Protein AF-A0A7C4IS19-F1 (afdb_monomer)

Foldseek 3Di:
DDDDDDPDDPQDAEEAEDQEEEEAQDDA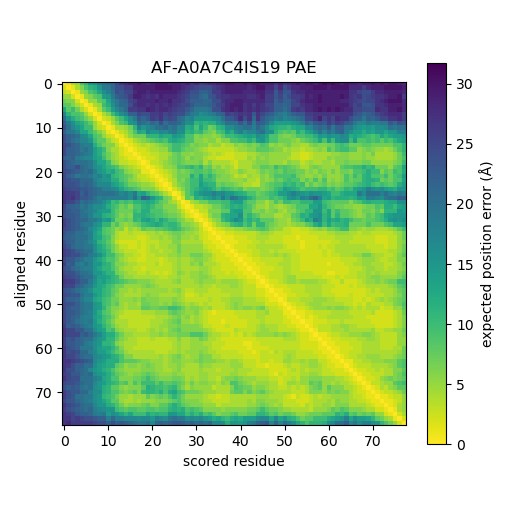AAHGQYEYEYNYAYEYQEEYEDDEEYEYAYHYHYNYHYHDPDYDYHYPDD

Radius of gyration: 15.32 Å; Cα contacts (8 Å, |Δi|>4): 180; chains: 1; bounding box: 50×34×37 Å

Solvent-accessible surface area (backbone atoms only — not comparable to full-atom values): 4552 Å² total; per-residue (Å²): 141,81,82,88,81,79,91,78,76,88,75,64,64,49,76,46,76,41,77,55,74,42,76,42,80,80,45,74,47,74,40,48,67,19,36,42,38,31,62,24,47,32,39,38,38,32,43,39,39,39,26,29,36,40,37,31,60,34,58,76,44,72,60,49,58,76,48,80,79,44,74,46,83,44,72,53,78,130

pLDDT: mean 71.7, std 14.29, range [37.41, 87.19]

Structure (mmCIF, N/CA/C/O backbone):
data_AF-A0A7C4IS19-F1
#
_entry.id   AF-A0A7C4IS19-F1
#
loop_
_atom_site.group_PDB
_atom_site.id
_atom_site.type_symbol
_atom_site.label_atom_id
_atom_site.label_alt_id
_atom_site.label_comp_id
_atom_site.label_asym_id
_atom_site.label_entity_id
_atom_site.label_seq_id
_atom_site.pdbx_PDB_ins_code
_atom_site.Cartn_x
_atom_site.Cartn_y
_atom_site.Cartn_z
_atom_site.occupancy
_atom_site.B_iso_or_equiv
_atom_site.auth_seq_id
_atom_site.auth_comp_id
_atom_site.auth_asym_id
_atom_site.auth_atom_id
_atom_site.pdbx_PDB_model_num
ATOM 1 N N . MET A 1 1 ? 32.774 -19.857 25.392 1.00 43.53 1 MET A N 1
ATOM 2 C CA . MET A 1 1 ? 31.744 -20.209 24.392 1.00 43.53 1 MET A CA 1
ATOM 3 C C . MET A 1 1 ? 30.520 -19.373 24.706 1.00 43.53 1 MET A C 1
ATOM 5 O O . MET A 1 1 ? 29.906 -19.608 25.736 1.00 43.53 1 MET A O 1
ATOM 9 N N . ALA A 1 2 ? 30.247 -18.336 23.916 1.00 39.91 2 ALA A N 1
ATOM 10 C CA . ALA A 1 2 ? 29.081 -17.478 24.099 1.00 39.91 2 ALA A CA 1
ATOM 11 C C . ALA A 1 2 ? 28.183 -17.592 22.864 1.00 39.91 2 ALA A C 1
ATOM 13 O O . ALA A 1 2 ? 28.660 -17.644 21.732 1.00 39.91 2 ALA A O 1
ATOM 14 N N . LEU A 1 3 ? 26.901 -17.733 23.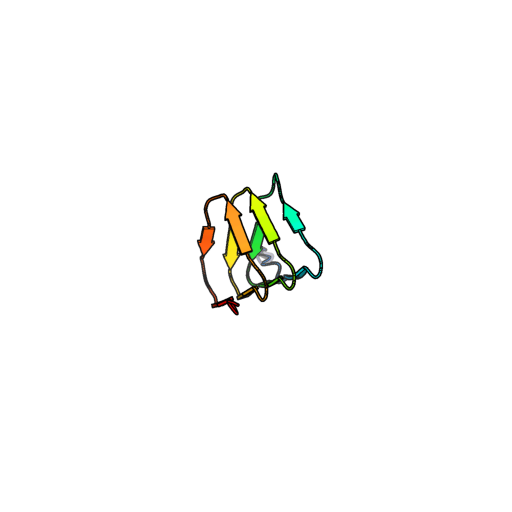169 1.00 42.25 3 LEU A N 1
ATOM 15 C CA . LEU A 1 3 ? 25.763 -18.092 22.340 1.00 42.25 3 LEU A CA 1
ATOM 16 C C . LEU A 1 3 ? 25.538 -17.080 21.202 1.00 42.25 3 LEU A C 1
ATOM 18 O O . LEU A 1 3 ? 25.597 -15.873 21.422 1.00 42.25 3 LEU A O 1
ATOM 22 N N . TRP A 1 4 ? 25.291 -17.585 19.992 1.00 37.41 4 TRP A N 1
ATOM 23 C CA . TRP A 1 4 ? 24.920 -16.794 18.816 1.00 37.41 4 TRP A CA 1
ATOM 24 C C . TRP A 1 4 ? 23.618 -16.022 19.070 1.00 37.41 4 TRP A C 1
ATOM 26 O O . TRP A 1 4 ? 22.612 -16.636 19.410 1.00 37.41 4 TRP A O 1
ATOM 36 N N . SER A 1 5 ? 23.604 -14.717 18.795 1.00 41.78 5 SER A N 1
ATOM 37 C CA . SER A 1 5 ? 22.363 -13.994 18.499 1.00 41.78 5 SER A CA 1
ATOM 38 C C . SER A 1 5 ? 22.480 -13.393 17.106 1.00 41.78 5 SER A C 1
ATOM 40 O O . SER A 1 5 ? 23.059 -12.327 16.912 1.00 41.78 5 SER A O 1
ATOM 42 N N . VAL A 1 6 ? 21.958 -14.120 16.118 1.00 51.06 6 VAL A N 1
ATOM 43 C CA . VAL A 1 6 ? 21.713 -13.596 14.773 1.00 51.06 6 VAL A CA 1
ATOM 44 C C . VAL A 1 6 ? 20.422 -12.794 14.857 1.00 51.06 6 VAL A C 1
ATOM 46 O O . VAL A 1 6 ? 19.359 -13.369 15.076 1.00 51.06 6 VAL A O 1
ATOM 49 N N . PHE A 1 7 ? 20.485 -11.477 14.676 1.00 43.06 7 PHE A N 1
ATOM 50 C CA . PHE A 1 7 ? 19.285 -10.702 14.362 1.00 43.06 7 PHE A CA 1
ATOM 51 C C . PHE A 1 7 ? 18.911 -10.985 12.902 1.00 43.06 7 PHE A C 1
ATOM 53 O O . PHE A 1 7 ? 19.296 -10.258 11.991 1.00 43.06 7 PHE A O 1
ATOM 60 N N . SER A 1 8 ? 18.217 -12.100 12.673 1.00 52.25 8 SER A N 1
ATOM 61 C CA . SER A 1 8 ? 17.596 -12.411 11.387 1.00 52.25 8 SER A CA 1
ATOM 62 C C . SER A 1 8 ? 16.181 -11.832 11.396 1.00 52.25 8 SER A C 1
ATOM 64 O O . SER A 1 8 ? 15.318 -12.328 12.112 1.00 52.25 8 SER A O 1
ATOM 66 N N . GLY A 1 9 ? 15.973 -10.753 10.637 1.00 47.75 9 GLY A N 1
ATOM 67 C CA . GLY A 1 9 ? 14.645 -10.242 10.279 1.00 47.75 9 GLY A CA 1
ATOM 68 C C . GLY A 1 9 ? 13.980 -9.316 11.301 1.00 47.75 9 GLY A C 1
ATOM 69 O O . GLY A 1 9 ? 13.089 -9.731 12.036 1.00 47.75 9 GLY A O 1
ATOM 70 N N . LEU A 1 10 ? 14.315 -8.021 11.285 1.00 44.09 10 LEU A N 1
ATOM 71 C CA . LEU A 1 10 ? 13.413 -7.007 11.838 1.00 44.09 10 LEU A CA 1
ATOM 72 C C . LEU A 1 10 ? 12.331 -6.696 10.791 1.00 44.09 10 LEU A C 1
ATOM 74 O O . LEU A 1 10 ? 12.507 -5.812 9.958 1.00 44.09 10 LEU A O 1
ATOM 78 N N . MET A 1 11 ? 11.216 -7.427 10.817 1.00 50.19 11 MET A N 1
ATOM 79 C CA . MET A 1 11 ? 10.013 -7.035 10.077 1.00 50.19 11 MET A CA 1
ATOM 80 C C . MET A 1 11 ? 9.347 -5.865 10.813 1.00 50.19 11 MET A C 1
ATOM 82 O O . MET A 1 11 ? 8.796 -6.027 11.904 1.00 50.19 11 MET A O 1
ATOM 86 N N . MET A 1 12 ? 9.440 -4.660 10.246 1.00 48.97 12 MET A N 1
ATOM 87 C CA . MET A 1 12 ? 8.771 -3.476 10.786 1.00 48.97 12 MET A CA 1
ATOM 88 C C . MET A 1 12 ? 7.288 -3.505 10.415 1.00 48.97 12 MET A C 1
ATOM 90 O O . MET A 1 12 ? 6.910 -3.049 9.341 1.00 48.97 12 MET A O 1
ATOM 94 N N . ARG A 1 13 ? 6.433 -3.992 11.321 1.00 62.72 13 ARG A N 1
ATOM 95 C CA . ARG A 1 13 ? 4.979 -3.838 11.168 1.00 62.72 13 ARG A CA 1
ATOM 96 C C . ARG A 1 13 ? 4.608 -2.379 11.408 1.00 62.72 13 ARG A C 1
ATOM 98 O O . ARG 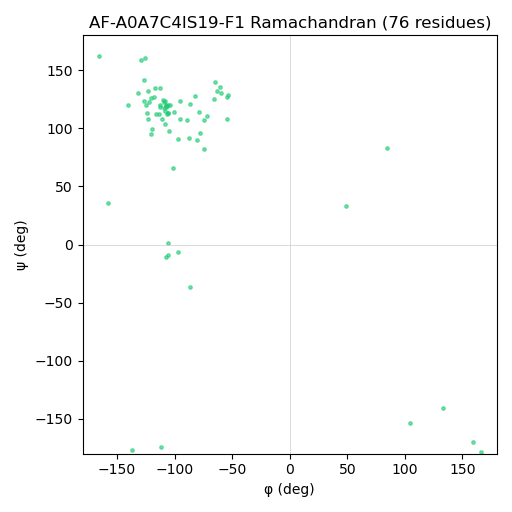A 1 13 ? 4.682 -1.897 12.538 1.00 62.72 13 ARG A O 1
ATOM 105 N N . ALA A 1 14 ? 4.201 -1.684 10.354 1.00 62.66 14 ALA A N 1
ATOM 106 C CA . ALA A 1 14 ? 3.770 -0.295 10.425 1.00 62.66 14 ALA A CA 1
ATOM 107 C C . ALA A 1 14 ? 2.379 -0.120 9.806 1.00 62.66 14 ALA A C 1
ATOM 109 O O . ALA A 1 14 ? 2.045 -0.732 8.788 1.00 62.66 14 ALA A O 1
ATOM 110 N N . SER A 1 15 ? 1.571 0.732 10.433 1.00 75.56 15 SER A N 1
ATOM 111 C CA . SER A 1 15 ? 0.260 1.119 9.918 1.00 75.56 15 SER A CA 1
ATOM 112 C C . SER A 1 15 ? 0.323 2.548 9.402 1.00 75.56 15 SER A C 1
ATOM 114 O O . SER A 1 15 ? 0.606 3.470 10.166 1.00 75.56 15 SER A O 1
ATOM 116 N N . PHE A 1 16 ? 0.030 2.734 8.118 1.00 73.38 16 PHE A N 1
ATOM 117 C CA . PHE A 1 16 ? 0.002 4.040 7.467 1.00 73.38 16 PHE A CA 1
ATOM 118 C C . PHE A 1 16 ? -1.425 4.395 7.064 1.00 73.38 16 PHE A C 1
ATOM 120 O O . PHE A 1 16 ? -2.161 3.579 6.502 1.00 73.38 16 PHE A O 1
ATOM 127 N N . ARG A 1 17 ? -1.822 5.639 7.343 1.00 78.88 17 ARG A N 1
ATOM 128 C CA . ARG A 1 17 ? -3.134 6.169 6.973 1.00 78.88 17 ARG A CA 1
ATOM 129 C C . ARG A 1 17 ? -2.958 7.438 6.157 1.00 78.88 17 ARG A C 1
ATOM 131 O O . ARG A 1 17 ? -2.398 8.414 6.647 1.00 78.88 17 ARG A O 1
ATOM 138 N N . ILE A 1 18 ? -3.472 7.413 4.934 1.00 78.94 18 ILE A N 1
ATOM 139 C CA . ILE A 1 18 ? -3.488 8.552 4.020 1.00 78.94 18 ILE A CA 1
ATOM 140 C C . ILE A 1 18 ? -4.918 9.090 3.979 1.00 78.94 18 ILE A C 1
ATOM 142 O O . ILE A 1 18 ? -5.845 8.401 3.551 1.00 78.94 18 ILE A O 1
ATOM 146 N N . THR A 1 19 ? -5.104 10.306 4.492 1.00 80.56 19 THR A N 1
ATOM 147 C CA . THR A 1 19 ? -6.422 10.953 4.628 1.00 80.56 19 THR A CA 1
ATOM 148 C C . THR A 1 19 ? -6.649 12.097 3.645 1.00 80.56 19 THR A C 1
ATOM 150 O O . THR A 1 19 ? -7.765 12.587 3.535 1.00 80.56 19 THR A O 1
ATOM 153 N N . SER A 1 20 ? -5.604 12.534 2.950 1.00 78.06 20 SER A N 1
ATOM 154 C CA . SER A 1 20 ? -5.638 13.565 1.912 1.00 78.06 20 SER A CA 1
ATOM 155 C C . SER A 1 20 ? -5.007 13.018 0.639 1.00 78.06 20 SER A C 1
ATOM 157 O O . SER A 1 20 ? -4.251 12.050 0.711 1.00 78.06 20 SER A O 1
ATOM 159 N N . ALA A 1 21 ? -5.290 13.638 -0.507 1.00 79.31 21 ALA A N 1
ATOM 160 C CA . ALA A 1 21 ? -4.736 13.189 -1.777 1.00 79.31 21 ALA A CA 1
ATOM 161 C C . ALA A 1 21 ? -3.205 13.079 -1.700 1.00 79.31 21 ALA A C 1
ATOM 163 O O . ALA A 1 21 ? -2.529 14.015 -1.261 1.00 79.31 21 ALA A O 1
ATOM 164 N N . ALA A 1 22 ? -2.673 11.925 -2.098 1.00 68.94 22 ALA A N 1
ATOM 165 C CA . ALA A 1 22 ? -1.247 11.636 -2.053 1.00 68.94 22 ALA A CA 1
ATOM 166 C C . ALA A 1 22 ? -0.742 11.256 -3.443 1.00 68.94 22 ALA A C 1
ATOM 168 O O . ALA A 1 22 ? -1.326 10.414 -4.128 1.00 68.94 22 ALA A O 1
ATOM 169 N N . VAL A 1 23 ? 0.367 11.876 -3.844 1.00 71.44 23 VAL A N 1
ATOM 170 C CA . VAL A 1 23 ? 1.077 11.545 -5.080 1.00 71.44 23 VAL A CA 1
ATOM 171 C C . VAL A 1 23 ? 2.515 11.222 -4.717 1.00 71.44 23 VAL A C 1
ATOM 173 O O . VAL A 1 23 ? 3.263 12.099 -4.284 1.00 71.44 23 VAL A O 1
ATOM 176 N N . SER A 1 24 ? 2.898 9.961 -4.895 1.00 66.44 24 SER A N 1
ATOM 177 C CA . SER A 1 24 ? 4.287 9.531 -4.761 1.00 66.44 24 SER A CA 1
ATOM 178 C C . SER A 1 24 ? 4.898 9.388 -6.149 1.00 66.44 24 SER A C 1
ATOM 180 O O . SER A 1 24 ? 4.468 8.535 -6.920 1.00 66.44 24 SER A O 1
ATOM 182 N N . LYS A 1 25 ? 5.880 10.240 -6.474 1.00 58.22 25 LYS A N 1
ATOM 183 C CA . LYS A 1 25 ? 6.508 10.304 -7.807 1.00 58.22 25 LYS A CA 1
ATOM 184 C C . LYS A 1 25 ? 7.818 9.519 -7.931 1.00 58.22 25 LYS A C 1
ATOM 186 O O . LYS A 1 25 ? 8.399 9.485 -9.011 1.00 58.22 25 LYS A O 1
ATOM 191 N N . SER A 1 26 ? 8.345 8.978 -6.832 1.00 54.53 26 SER A N 1
ATOM 192 C CA . SER A 1 26 ? 9.716 8.452 -6.806 1.00 54.53 26 SER A CA 1
ATOM 193 C C . SER A 1 26 ? 9.965 7.426 -5.705 1.00 54.53 26 SER A C 1
ATOM 195 O O . SER A 1 26 ? 11.029 7.445 -5.081 1.00 54.53 26 SER A O 1
ATOM 197 N N . SER A 1 27 ? 8.999 6.573 -5.370 1.00 56.78 27 SER A N 1
ATOM 198 C CA . SER A 1 27 ? 9.184 5.712 -4.200 1.0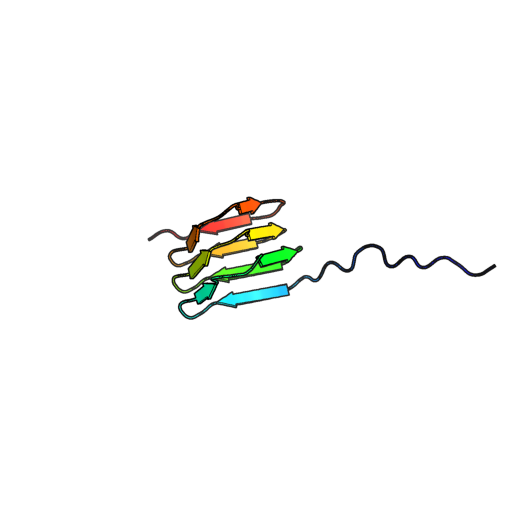0 56.78 27 SER A CA 1
ATOM 199 C C . SER A 1 27 ? 8.667 4.310 -4.422 1.00 56.78 27 SER A C 1
ATOM 201 O O . SER A 1 27 ? 7.482 4.087 -4.639 1.00 56.78 27 SER A O 1
ATOM 203 N N . TRP A 1 28 ? 9.609 3.381 -4.293 1.00 56.94 28 TRP A N 1
ATOM 204 C CA . TRP A 1 28 ? 9.356 2.034 -3.826 1.00 56.94 28 TRP A CA 1
ATOM 205 C C . TRP A 1 28 ? 8.649 2.163 -2.478 1.00 56.94 28 TRP A C 1
ATOM 207 O O . TRP A 1 28 ? 9.256 2.619 -1.506 1.00 56.94 28 TRP A O 1
ATOM 217 N N . LEU A 1 29 ? 7.355 1.858 -2.427 1.00 65.75 29 LEU A N 1
ATOM 218 C CA . LEU A 1 29 ? 6.649 1.745 -1.158 1.00 65.75 29 LEU A CA 1
ATOM 219 C C . LEU A 1 29 ? 6.654 0.269 -0.784 1.00 65.75 29 LEU A C 1
ATOM 221 O O . LEU A 1 29 ? 5.964 -0.527 -1.412 1.00 65.75 29 LEU A O 1
ATOM 225 N N . ILE A 1 30 ? 7.454 -0.077 0.221 1.00 62.16 30 ILE A N 1
ATOM 226 C CA . ILE A 1 30 ? 7.518 -1.428 0.776 1.00 62.16 30 ILE A CA 1
ATOM 227 C C . ILE A 1 30 ? 6.804 -1.390 2.123 1.00 62.16 30 ILE A C 1
ATOM 229 O O . ILE A 1 30 ? 7.268 -0.735 3.059 1.00 62.16 30 ILE A O 1
ATOM 233 N N . LEU A 1 31 ? 5.668 -2.075 2.223 1.00 67.50 31 LEU A N 1
ATOM 234 C CA . LEU A 1 31 ? 5.017 -2.339 3.505 1.00 67.50 31 LEU A CA 1
ATOM 235 C C . LEU A 1 31 ? 5.196 -3.818 3.834 1.00 67.50 31 LEU A C 1
ATOM 237 O O . LEU A 1 31 ? 4.509 -4.670 3.274 1.00 67.50 31 LEU A O 1
ATOM 241 N N . ALA A 1 32 ? 6.113 -4.104 4.756 1.00 56.41 32 ALA A N 1
ATOM 242 C CA . ALA A 1 32 ? 6.312 -5.435 5.313 1.00 56.41 32 ALA A CA 1
ATOM 243 C C . ALA A 1 32 ? 5.371 -5.654 6.515 1.00 56.41 32 ALA A C 1
ATOM 245 O O . ALA A 1 32 ? 5.409 -4.904 7.488 1.00 56.41 32 ALA A O 1
ATOM 246 N N . ASP A 1 33 ? 4.508 -6.664 6.440 1.00 71.31 33 ASP A N 1
ATOM 247 C CA . ASP A 1 33 ? 3.557 -7.111 7.470 1.00 71.31 33 ASP A CA 1
ATOM 248 C C . ASP A 1 33 ? 2.677 -6.016 8.116 1.00 71.31 33 ASP A C 1
ATOM 250 O O . ASP A 1 33 ? 2.315 -6.094 9.299 1.00 71.31 33 ASP A O 1
ATOM 254 N N . GLY A 1 34 ? 2.321 -4.989 7.336 1.00 74.44 34 GLY A N 1
ATOM 255 C CA . GLY A 1 34 ? 1.659 -3.760 7.787 1.00 74.44 34 GLY A CA 1
ATOM 256 C C . GLY A 1 34 ? 0.213 -3.577 7.314 1.00 74.44 34 GLY A C 1
ATOM 257 O O . GLY A 1 34 ? -0.398 -4.451 6.697 1.00 74.44 34 GLY A O 1
ATOM 258 N N . THR A 1 35 ? -0.363 -2.411 7.619 1.00 82.00 35 THR A N 1
ATOM 259 C CA . THR A 1 35 ? -1.675 -1.993 7.092 1.00 82.00 35 THR A CA 1
ATOM 260 C C . THR A 1 35 ? -1.572 -0.623 6.430 1.00 82.00 35 THR A C 1
ATOM 262 O O . THR A 1 35 ? -1.195 0.352 7.077 1.00 82.00 35 THR A O 1
ATOM 265 N N . LEU A 1 36 ? -1.960 -0.525 5.159 1.00 80.12 36 LEU A N 1
ATOM 266 C CA . LEU A 1 36 ? -2.105 0.738 4.439 1.00 80.12 36 LEU A CA 1
ATOM 267 C C . LEU A 1 36 ? -3.591 1.048 4.252 1.00 80.12 36 LEU A C 1
ATOM 269 O O . LEU A 1 36 ? -4.323 0.279 3.634 1.00 80.12 36 LEU A O 1
ATOM 273 N N . THR A 1 37 ? -4.046 2.177 4.794 1.00 85.25 37 THR A N 1
ATOM 274 C CA . THR A 1 37 ? -5.415 2.673 4.598 1.00 85.25 37 THR A CA 1
ATOM 275 C C . THR A 1 37 ? -5.398 3.959 3.785 1.00 85.25 37 THR A C 1
ATOM 277 O O . THR A 1 37 ? -4.841 4.966 4.226 1.00 85.25 37 THR A O 1
ATOM 280 N N . LEU A 1 38 ? -6.057 3.935 2.630 1.00 83.38 38 LEU A N 1
ATOM 281 C CA . LEU A 1 38 ? -6.228 5.073 1.732 1.00 83.38 38 LEU A CA 1
ATOM 282 C C . LEU A 1 38 ? -7.687 5.533 1.796 1.00 83.38 38 LEU A C 1
ATOM 284 O O . LEU A 1 38 ? -8.595 4.784 1.433 1.00 83.38 38 LEU A O 1
ATOM 288 N N . LEU A 1 39 ? -7.913 6.748 2.296 1.00 85.00 39 LEU A N 1
ATOM 289 C CA . LEU A 1 39 ? -9.246 7.366 2.381 1.00 85.00 39 LEU A CA 1
ATOM 290 C C . LEU A 1 39 ? -9.467 8.472 1.352 1.00 85.00 39 LEU A C 1
ATOM 292 O O . LEU A 1 39 ? -10.575 8.979 1.240 1.00 85.00 39 LEU A O 1
ATOM 296 N N . ALA A 1 40 ? -8.410 8.863 0.654 1.00 83.56 40 ALA A N 1
ATOM 297 C CA . ALA A 1 40 ? -8.433 9.863 -0.394 1.00 83.56 40 ALA A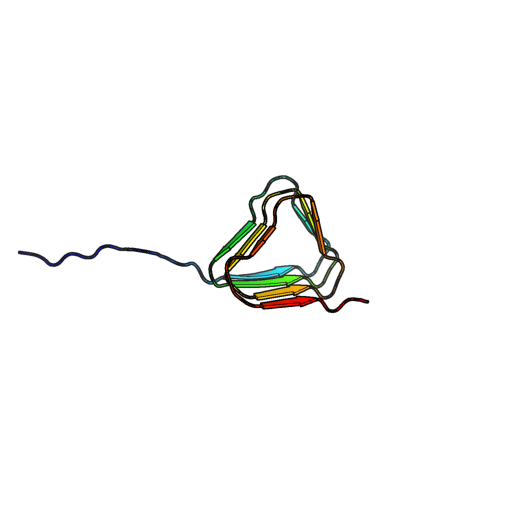 CA 1
ATOM 298 C C . ALA A 1 40 ? -7.744 9.300 -1.636 1.00 83.56 40 ALA A C 1
ATOM 300 O O . ALA A 1 40 ? -6.934 8.368 -1.533 1.00 83.56 40 ALA A O 1
ATOM 301 N N . ASP A 1 41 ? -8.054 9.886 -2.790 1.00 86.38 41 ASP A N 1
ATOM 302 C CA . ASP A 1 41 ? -7.474 9.469 -4.061 1.00 86.38 41 ASP A CA 1
ATOM 303 C C . ASP A 1 41 ? -5.945 9.492 -3.983 1.00 86.38 41 ASP A C 1
ATOM 305 O O . ASP A 1 41 ? -5.326 10.479 -3.574 1.00 86.38 41 ASP A O 1
ATOM 309 N N . SER A 1 42 ? -5.329 8.370 -4.337 1.00 81.19 42 SER A N 1
ATOM 310 C CA . SER A 1 42 ? -3.895 8.158 -4.176 1.00 81.19 42 SER A CA 1
ATOM 311 C C . SER A 1 42 ? -3.301 7.609 -5.463 1.00 81.19 42 SER A C 1
ATOM 313 O O . SER A 1 42 ? -3.802 6.635 -6.026 1.00 81.19 42 SER A O 1
ATOM 315 N N . THR A 1 43 ? -2.218 8.233 -5.925 1.00 84.94 43 THR A N 1
ATOM 316 C CA . THR A 1 43 ? -1.448 7.771 -7.086 1.00 84.94 43 THR A CA 1
ATOM 317 C C . THR A 1 43 ? -0.029 7.415 -6.661 1.00 84.94 43 THR A C 1
ATOM 319 O O . THR A 1 43 ? 0.670 8.229 -6.051 1.00 84.94 43 THR A O 1
ATOM 322 N N . PHE A 1 44 ? 0.392 6.198 -7.000 1.00 79.94 44 PHE A N 1
ATOM 323 C CA . PHE A 1 44 ? 1.761 5.726 -6.819 1.00 79.94 44 PHE A CA 1
ATOM 324 C C . PHE A 1 44 ? 2.399 5.494 -8.187 1.00 79.94 44 PHE A C 1
ATOM 326 O O . PHE A 1 44 ? 1.999 4.586 -8.916 1.00 79.94 44 PHE A O 1
ATOM 333 N N . ASP A 1 45 ? 3.390 6.314 -8.527 1.00 80.56 45 ASP A N 1
ATOM 334 C CA . ASP A 1 45 ? 4.236 6.147 -9.707 1.00 80.56 45 ASP A CA 1
ATOM 335 C C . ASP A 1 45 ? 5.534 5.442 -9.269 1.00 80.56 45 ASP A C 1
ATOM 337 O O . ASP A 1 45 ? 6.490 6.078 -8.814 1.00 80.56 45 ASP A O 1
ATOM 341 N N . GLY A 1 46 ? 5.544 4.105 -9.316 1.00 76.81 46 GLY A N 1
ATOM 342 C CA . GLY A 1 46 ? 6.658 3.285 -8.828 1.00 76.81 46 GLY A CA 1
ATOM 343 C C . GLY A 1 4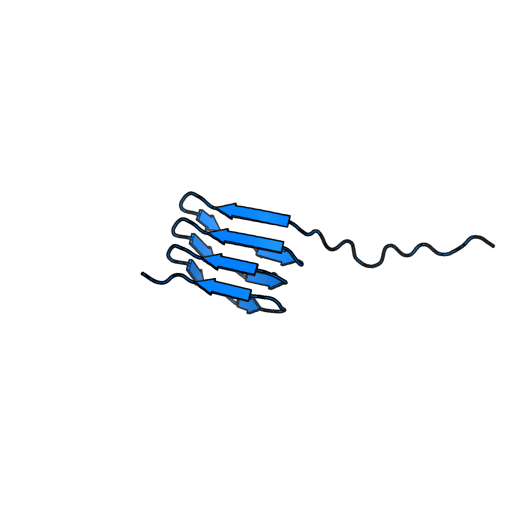6 ? 6.284 1.832 -8.521 1.00 76.81 46 GLY A C 1
ATOM 344 O O . GLY A 1 46 ? 5.194 1.376 -8.861 1.00 76.81 46 GLY A O 1
ATOM 345 N N . VAL A 1 47 ? 7.206 1.104 -7.885 1.00 78.00 47 VAL A N 1
ATOM 346 C CA . VAL A 1 47 ? 6.961 -0.264 -7.402 1.00 78.00 47 VAL A CA 1
ATOM 347 C C . VAL A 1 47 ? 6.246 -0.205 -6.053 1.00 78.00 47 VAL A C 1
ATOM 349 O O . VAL A 1 47 ? 6.712 0.468 -5.130 1.00 78.00 47 VAL A O 1
ATOM 352 N N . LEU A 1 48 ? 5.130 -0.919 -5.934 1.00 77.62 48 LEU A N 1
ATOM 353 C CA . LEU A 1 48 ? 4.430 -1.127 -4.668 1.00 77.62 48 LEU A CA 1
ATOM 354 C C . LEU A 1 48 ? 4.606 -2.585 -4.246 1.00 77.62 48 LEU A C 1
ATOM 356 O O . LEU A 1 48 ? 4.153 -3.482 -4.952 1.00 77.62 48 LEU A O 1
AT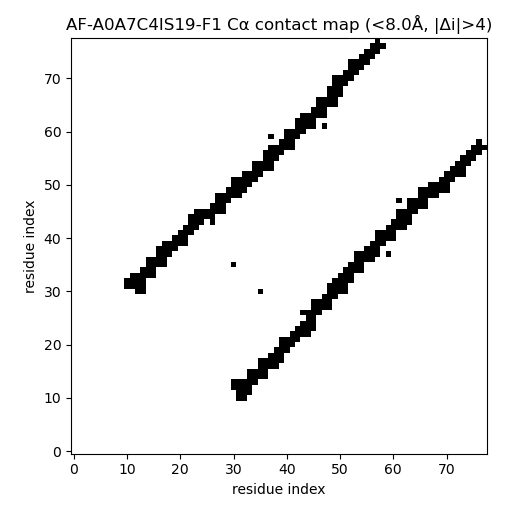OM 360 N N . GLU A 1 49 ? 5.247 -2.807 -3.102 1.00 81.06 49 GLU A N 1
ATOM 361 C CA . GLU A 1 49 ? 5.430 -4.132 -2.509 1.00 81.06 49 GLU A CA 1
ATOM 362 C C . GLU A 1 49 ? 4.628 -4.215 -1.208 1.00 81.06 49 GLU A C 1
ATOM 364 O O . GLU A 1 49 ? 4.842 -3.441 -0.266 1.00 81.06 49 GLU A O 1
ATOM 369 N N . LEU A 1 50 ? 3.671 -5.141 -1.169 1.00 77.62 50 LEU A N 1
ATOM 370 C CA . LEU A 1 50 ? 2.743 -5.291 -0.052 1.00 77.62 50 LEU A CA 1
ATOM 371 C C . LEU A 1 50 ? 2.810 -6.695 0.540 1.00 77.62 50 LEU A C 1
ATOM 373 O O . LEU A 1 50 ? 2.516 -7.694 -0.117 1.00 77.62 50 LEU A O 1
ATOM 377 N N . HIS A 1 51 ? 3.113 -6.733 1.833 1.00 81.12 51 HIS A N 1
ATOM 378 C CA . HIS A 1 51 ? 2.947 -7.889 2.701 1.00 81.12 51 HIS A CA 1
ATOM 379 C C . HIS A 1 51 ? 1.980 -7.454 3.803 1.00 81.12 51 HIS A C 1
ATOM 381 O O . HIS A 1 51 ? 2.355 -6.727 4.718 1.00 81.12 51 HIS A O 1
ATOM 387 N N . GLY A 1 52 ? 0.700 -7.798 3.694 1.00 83.38 52 GLY A N 1
ATOM 388 C CA . GLY A 1 52 ? -0.308 -7.428 4.689 1.00 83.38 52 GLY A CA 1
ATOM 389 C C . GLY A 1 52 ? -1.584 -6.855 4.086 1.00 83.38 52 GLY A C 1
ATOM 390 O O . GLY A 1 52 ? -2.121 -7.375 3.112 1.00 83.38 52 GLY A O 1
ATOM 391 N N . VAL A 1 53 ? -2.147 -5.829 4.723 1.00 84.81 53 VAL A N 1
ATOM 392 C CA . VAL A 1 53 ? -3.492 -5.343 4.385 1.00 84.81 53 VAL A CA 1
ATOM 393 C C . VAL A 1 53 ? -3.427 -4.001 3.667 1.00 84.81 53 VAL A C 1
ATOM 395 O O . VAL A 1 53 ? -2.935 -3.021 4.222 1.00 84.81 53 VAL A O 1
ATOM 398 N N . LEU A 1 54 ? -4.011 -3.924 2.471 1.00 83.94 54 LEU A N 1
ATOM 399 C CA . LEU A 1 54 ? -4.324 -2.662 1.801 1.00 83.94 54 LEU A CA 1
ATOM 400 C C . LEU A 1 54 ? -5.835 -2.460 1.810 1.00 83.94 54 LEU A C 1
ATOM 402 O O . LEU A 1 54 ? -6.591 -3.280 1.295 1.00 83.94 54 LEU A O 1
ATOM 406 N N . THR A 1 55 ? -6.278 -1.343 2.378 1.00 87.19 55 THR A N 1
ATOM 407 C CA . THR A 1 55 ? -7.670 -0.898 2.313 1.00 87.19 55 THR A CA 1
ATOM 408 C C . THR A 1 55 ? -7.749 0.417 1.551 1.00 87.19 55 THR A C 1
ATOM 410 O O . THR A 1 55 ? -7.292 1.444 2.051 1.00 87.19 55 THR A O 1
ATOM 413 N N . ALA A 1 56 ? -8.354 0.396 0.365 1.00 84.56 56 ALA A N 1
ATOM 414 C CA . ALA A 1 56 ? -8.631 1.590 -0.429 1.00 84.56 56 ALA A CA 1
ATOM 415 C C . ALA A 1 56 ? -10.136 1.892 -0.396 1.00 84.56 56 ALA A C 1
ATOM 417 O O . ALA A 1 56 ? -10.951 1.062 -0.797 1.00 84.56 56 ALA A O 1
ATOM 418 N N . ARG A 1 57 ? -10.505 3.066 0.124 1.00 84.69 57 ARG A N 1
ATOM 419 C CA . ARG A 1 57 ? -11.891 3.579 0.136 1.00 84.69 57 ARG A CA 1
ATOM 420 C C . ARG A 1 57 ? -12.134 4.709 -0.868 1.00 84.69 57 ARG A C 1
ATOM 422 O O . ARG A 1 57 ? -13.220 5.263 -0.892 1.00 84.69 57 ARG A O 1
ATOM 429 N N . ALA A 1 58 ? -11.106 5.063 -1.625 1.00 83.69 58 ALA A N 1
ATOM 430 C CA . ALA A 1 58 ? -11.117 6.050 -2.694 1.00 83.69 58 ALA A CA 1
ATOM 431 C C . ALA A 1 58 ? -10.310 5.483 -3.873 1.00 83.69 58 ALA A C 1
ATOM 433 O O . ALA A 1 58 ? -9.807 4.351 -3.789 1.00 83.69 58 ALA A O 1
ATOM 434 N N . ASN A 1 59 ? -10.138 6.251 -4.951 1.00 85.81 59 ASN A N 1
ATOM 435 C CA . ASN A 1 59 ? -9.417 5.756 -6.116 1.00 85.81 59 ASN A CA 1
ATOM 436 C C . ASN A 1 59 ? -7.942 5.516 -5.784 1.00 85.81 59 ASN A C 1
ATOM 438 O O . ASN A 1 59 ? -7.216 6.411 -5.347 1.00 85.81 59 ASN A O 1
ATOM 442 N N . LEU A 1 60 ? -7.483 4.295 -6.042 1.00 81.19 60 LEU A N 1
ATOM 443 C CA . LEU A 1 60 ? -6.073 3.941 -6.013 1.00 81.19 60 LEU A CA 1
ATOM 444 C C . LEU A 1 60 ? -5.591 3.739 -7.442 1.00 81.19 60 LEU A C 1
ATOM 446 O O . LEU A 1 60 ? -6.052 2.835 -8.139 1.00 81.19 60 LEU A O 1
ATOM 450 N N . ARG A 1 61 ? -4.625 4.555 -7.857 1.00 84.31 61 ARG A N 1
ATOM 451 C CA . ARG A 1 61 ? -3.941 4.394 -9.136 1.00 84.31 61 ARG A CA 1
ATOM 452 C C . ARG A 1 61 ? -2.499 3.951 -8.913 1.00 84.31 61 ARG A C 1
ATOM 454 O O . ARG A 1 61 ? -1.735 4.622 -8.225 1.00 84.31 61 ARG A O 1
ATOM 461 N N . LEU A 1 62 ? -2.134 2.827 -9.521 1.00 83.00 62 LEU A N 1
ATOM 462 C CA . LEU A 1 62 ? -0.779 2.284 -9.512 1.00 83.00 62 LEU A CA 1
ATOM 463 C C . LEU A 1 62 ? -0.212 2.400 -10.926 1.00 83.00 62 LEU A C 1
ATOM 465 O O . LEU A 1 62 ? -0.650 1.703 -11.839 1.00 83.00 62 LEU A O 1
ATOM 469 N N . ASN A 1 63 ? 0.735 3.312 -11.110 1.00 83.94 63 ASN A N 1
ATOM 470 C CA . ASN A 1 63 ? 1.457 3.511 -12.361 1.00 83.94 63 ASN A CA 1
ATOM 471 C C . ASN A 1 63 ? 2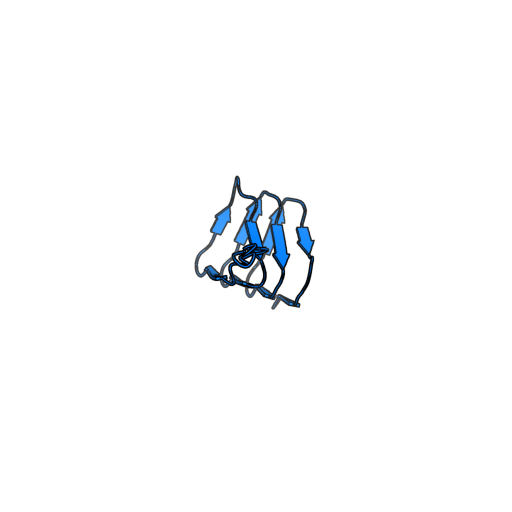.842 2.856 -12.230 1.00 83.94 63 ASN A C 1
ATOM 473 O O . ASN A 1 63 ? 3.876 3.522 -12.181 1.00 83.94 63 ASN A O 1
ATOM 477 N N . GLY A 1 64 ? 2.853 1.531 -12.112 1.00 81.00 64 GLY A N 1
ATOM 478 C CA . GLY A 1 64 ? 4.068 0.739 -11.971 1.00 81.00 64 GLY A CA 1
ATOM 479 C C . GLY A 1 64 ? 3.774 -0.691 -11.513 1.00 81.00 64 GLY A C 1
ATOM 480 O O . GLY A 1 64 ? 2.604 -1.061 -11.376 1.00 81.00 64 GLY A O 1
ATOM 481 N N . PRO A 1 65 ? 4.814 -1.516 -11.319 1.00 81.56 65 PRO A N 1
ATOM 482 C CA . PRO A 1 65 ? 4.654 -2.889 -10.858 1.00 81.56 65 PRO A CA 1
ATOM 483 C C . PRO A 1 65 ? 4.049 -2.948 -9.449 1.00 81.56 65 PRO A C 1
ATOM 485 O O . PRO A 1 65 ? 4.521 -2.272 -8.534 1.00 81.56 65 PRO A O 1
ATOM 488 N N . LEU A 1 66 ? 3.033 -3.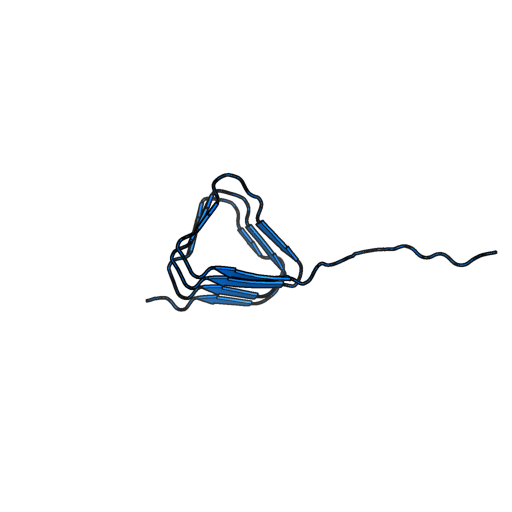791 -9.277 1.00 82.62 66 LEU A N 1
ATOM 489 C CA . LEU A 1 66 ? 2.520 -4.201 -7.972 1.00 82.62 66 LEU A CA 1
ATOM 490 C C . LEU A 1 66 ? 3.007 -5.622 -7.700 1.00 82.62 66 LEU A C 1
ATOM 492 O O . LEU A 1 66 ? 2.661 -6.528 -8.459 1.00 82.62 66 LEU A O 1
ATOM 496 N N . ASP A 1 67 ? 3.760 -5.806 -6.619 1.00 82.62 67 ASP A N 1
ATOM 497 C CA . ASP A 1 67 ? 4.091 -7.127 -6.092 1.00 82.62 67 ASP A CA 1
ATOM 498 C C . ASP A 1 67 ? 3.296 -7.375 -4.803 1.00 82.62 67 ASP A C 1
ATOM 500 O O . ASP A 1 67 ? 3.456 -6.680 -3.792 1.00 82.62 67 ASP A O 1
ATOM 504 N N . TRP A 1 68 ? 2.364 -8.327 -4.873 1.00 82.62 68 TRP A N 1
ATOM 505 C CA . TRP A 1 68 ? 1.500 -8.698 -3.759 1.00 82.62 68 TRP A CA 1
ATOM 506 C C . TRP A 1 68 ? 1.974 -10.018 -3.174 1.00 82.62 68 TRP A C 1
ATOM 508 O O . TRP A 1 68 ? 1.629 -11.093 -3.668 1.00 82.62 68 TRP A O 1
ATOM 518 N N . ILE A 1 69 ? 2.751 -9.939 -2.100 1.00 81.06 69 ILE A N 1
ATOM 519 C CA . ILE A 1 69 ? 3.440 -11.113 -1.568 1.00 81.06 69 ILE A CA 1
ATOM 520 C C . ILE A 1 69 ? 2.539 -11.876 -0.593 1.00 81.06 69 ILE A C 1
ATOM 522 O O . ILE A 1 69 ? 2.531 -13.107 -0.594 1.00 81.06 69 ILE A O 1
ATOM 526 N N . SER A 1 70 ? 1.729 -11.175 0.210 1.00 76.50 70 SER A N 1
ATOM 527 C CA . SER A 1 70 ? 0.731 -11.803 1.090 1.00 76.50 70 SER A CA 1
ATOM 528 C C . SER A 1 70 ? -0.297 -10.810 1.649 1.00 76.50 70 SER A C 1
ATOM 530 O O . SER A 1 70 ? -0.071 -9.603 1.660 1.00 76.50 70 SER A O 1
ATOM 532 N N . GLY A 1 71 ? -1.427 -11.326 2.151 1.00 80.38 71 GLY A N 1
ATOM 533 C CA . GLY A 1 71 ? -2.427 -10.569 2.914 1.00 80.38 71 GLY A CA 1
ATOM 534 C C . GLY A 1 71 ? -3.705 -10.226 2.140 1.00 80.38 71 GLY A C 1
ATOM 535 O O . GLY A 1 71 ? -4.088 -10.961 1.232 1.00 80.38 71 GLY A O 1
ATOM 536 N N . THR A 1 72 ? -4.391 -9.144 2.527 1.00 84.12 72 THR A N 1
ATOM 537 C CA . THR A 1 72 ? -5.748 -8.814 2.046 1.00 84.12 72 THR A CA 1
ATOM 538 C C . THR A 1 72 ? -5.807 -7.461 1.344 1.00 84.12 72 THR A C 1
ATOM 540 O O . THR A 1 72 ? -5.472 -6.432 1.930 1.00 84.12 72 THR A O 1
ATOM 543 N N . LEU A 1 73 ? -6.324 -7.453 0.115 1.00 81.44 73 LEU A N 1
ATOM 544 C CA . LEU A 1 73 ? -6.766 -6.245 -0.574 1.00 81.44 73 LEU A CA 1
ATOM 545 C C . LEU A 1 73 ? -8.271 -6.065 -0.360 1.00 81.44 73 LEU A C 1
ATOM 547 O O . LEU A 1 73 ? -9.057 -6.942 -0.710 1.00 81.44 73 LEU A O 1
ATOM 551 N N . SER A 1 74 ? -8.672 -4.920 0.188 1.00 84.12 74 SER A N 1
ATOM 552 C CA . SER A 1 74 ? -10.073 -4.508 0.275 1.00 84.12 74 SER A CA 1
ATOM 553 C C . SER A 1 74 ? -10.246 -3.153 -0.398 1.00 84.12 74 SER A C 1
ATOM 555 O O . SER A 1 74 ? -9.846 -2.122 0.142 1.00 84.12 74 SER A O 1
ATOM 557 N N . CYS A 1 75 ? -10.879 -3.147 -1.564 1.00 76.06 75 CYS A N 1
ATOM 558 C CA . CYS A 1 75 ? -11.287 -1.940 -2.268 1.00 76.06 75 CYS A CA 1
ATOM 559 C C . CYS A 1 75 ? -12.804 -1.776 -2.139 1.00 76.06 75 CYS A C 1
ATOM 561 O O . CYS A 1 75 ? -13.569 -2.642 -2.555 1.00 76.06 75 CYS A O 1
ATOM 563 N N . ALA A 1 76 ? -13.236 -0.667 -1.542 1.00 72.56 76 ALA A N 1
ATOM 564 C CA . ALA A 1 76 ? -14.611 -0.210 -1.673 1.00 72.56 76 ALA A CA 1
ATOM 565 C C . ALA A 1 76 ? -14.640 0.659 -2.932 1.00 72.56 76 ALA A C 1
ATOM 567 O O . ALA A 1 76 ? -14.259 1.824 -2.878 1.00 72.56 76 ALA A O 1
ATOM 568 N N . GLY A 1 77 ? -14.942 0.044 -4.076 1.00 56.62 77 GLY A N 1
ATOM 569 C CA . GLY A 1 77 ? -15.228 0.801 -5.291 1.00 56.62 77 GLY A CA 1
ATOM 570 C C . GLY A 1 77 ? -16.499 1.621 -5.086 1.00 56.62 77 GLY A C 1
ATOM 571 O O . GLY A 1 77 ? -17.437 1.132 -4.452 1.00 56.62 77 GLY A O 1
ATOM 572 N N . GLU A 1 78 ? -16.497 2.851 -5.585 1.00 51.38 78 GLU A N 1
ATOM 573 C CA . GLU A 1 78 ? -17.720 3.632 -5.793 1.00 51.38 78 GLU A CA 1
ATOM 574 C C . GLU A 1 78 ? -18.405 3.208 -7.098 1.00 51.38 78 GLU A C 1
ATOM 576 O O . GLU A 1 78 ? -17.677 2.896 -8.073 1.00 51.38 78 GLU A O 1
#

Mean predicted aligned error: 9.7 Å

Sequence (78 aa):
MALWSVFSGLMMRASFRITSAAVSKSSWLILADGTLTLLADSTFDGVLELHGVLTARANLRLNGPLDWISGTLSCAGE

Secondary structure (DSSP, 8-state):
--------------EEEE-S-EEESS--EEEEEEEEEE-S-EEE-S-EEEEEEEEESS-EEE-S-EEEEEEEEEE---